Protein AF-A0AAP8N8M3-F1 (afdb_monomer)

Mean predicted aligned error: 3.4 Å

Secondary structure (DSSP, 8-state):
-----SEEEP-----SSEEEEEEE-SS-EEEEEEE-SSS-EEEEEES--S--TT--EEEE-TTS-EEEE--EEETTEEEEEE-TTEEEEE-

Foldseek 3Di:
DDDFADDWDDDDDPDDQKDWTWHDDPVDIKIKMWRQFQAKDKDKDAQADPPPPVKWKWKQAPVRDIDTFDWDQPPRMIIGIDHHGIIMMID

Solvent-accessible surface area (backbone atoms only — not comparable to full-atom values): 5285 Å² total; per-residue (Å²): 136,92,70,83,54,84,37,79,46,94,69,96,72,89,58,86,52,45,51,73,48,38,28,26,58,100,87,48,57,36,37,43,34,36,31,73,36,85,54,75,39,80,47,79,44,75,84,47,76,55,68,56,89,80,53,48,37,40,34,37,38,79,84,78,43,78,43,82,49,71,70,49,52,52,97,27,29,38,36,35,75,43,60,31,43,18,42,37,38,39,63

pLDDT: mean 93.09, std 7.26, range [51.09, 98.0]

Radius of gyration: 12.65 Å; Cα contacts (8 Å, |Δi|>4): 196; chains: 1; bounding box: 32×26×33 Å

Sequence (91 aa):
RQHWLKNVMRLDNDAFEVDVLAMATEHQRSLLGVNKGARLQRVDLAGATCPLTKGALVYFGADSRSREGKFNCQDGRVSFDLPGQTLFALS

Structure (mmCIF, N/CA/C/O backbone):
data_AF-A0AAP8N8M3-F1
#
_entry.id   AF-A0AAP8N8M3-F1
#
loop_
_atom_site.group_PDB
_atom_site.id
_atom_site.type_symbol
_atom_site.label_atom_id
_atom_site.label_alt_id
_atom_site.label_comp_id
_atom_site.label_asym_id
_atom_site.label_entity_id
_atom_site.label_seq_id
_atom_site.pdbx_PDB_ins_code
_atom_site.Cartn_x
_atom_site.Cartn_y
_atom_site.Cartn_z
_atom_site.occupancy
_atom_site.B_iso_or_equiv
_atom_site.auth_seq_id
_atom_site.auth_comp_id
_atom_site.auth_asym_id
_atom_site.auth_atom_id
_atom_site.pdbx_PDB_model_num
ATOM 1 N N . ARG A 1 1 ? 8.417 12.725 14.210 1.00 51.09 1 ARG A N 1
ATOM 2 C CA . ARG A 1 1 ? 9.141 11.432 14.245 1.00 51.09 1 ARG A CA 1
ATOM 3 C C . ARG A 1 1 ? 8.105 10.344 14.004 1.00 51.09 1 ARG A C 1
ATOM 5 O O . ARG A 1 1 ? 7.218 10.206 14.835 1.00 51.09 1 ARG A O 1
ATOM 12 N N . GLN A 1 2 ? 8.114 9.691 12.842 1.00 62.28 2 GLN A N 1
ATOM 13 C CA . GLN A 1 2 ? 7.209 8.568 12.584 1.00 62.28 2 GLN A CA 1
ATOM 14 C C . GLN A 1 2 ? 7.861 7.307 13.147 1.00 62.28 2 GLN A C 1
ATOM 16 O O . GLN A 1 2 ? 9.028 7.033 12.869 1.00 62.28 2 GLN A O 1
ATOM 21 N N . HIS A 1 3 ? 7.139 6.612 14.015 1.00 67.75 3 HIS A N 1
ATOM 22 C CA . HIS A 1 3 ? 7.572 5.357 14.608 1.00 67.75 3 HIS A CA 1
ATOM 23 C C . HIS A 1 3 ? 6.773 4.224 13.975 1.00 67.75 3 HIS A C 1
ATOM 25 O O . HIS A 1 3 ? 5.616 4.421 13.602 1.00 67.75 3 HIS A O 1
ATOM 31 N N . TRP A 1 4 ? 7.385 3.045 13.886 1.00 77.94 4 TRP A N 1
ATOM 32 C CA . TRP A 1 4 ? 6.650 1.815 13.612 1.00 77.94 4 TRP A CA 1
ATOM 33 C C . TRP A 1 4 ? 5.510 1.694 14.628 1.00 77.94 4 TRP A C 1
ATOM 35 O O . TRP A 1 4 ? 5.709 1.980 15.815 1.00 77.94 4 TRP A O 1
ATOM 45 N N . LEU A 1 5 ? 4.313 1.325 14.166 1.00 86.50 5 LEU A N 1
ATOM 46 C CA . LEU A 1 5 ? 3.200 1.109 15.086 1.00 86.50 5 LEU A CA 1
ATOM 47 C C . LEU A 1 5 ? 3.481 -0.148 15.921 1.00 86.50 5 LEU A C 1
ATOM 49 O O . LEU A 1 5 ? 4.152 -1.074 15.470 1.00 86.50 5 LEU A O 1
ATOM 53 N N . LYS A 1 6 ? 2.999 -0.155 17.167 1.00 88.38 6 LYS A N 1
ATOM 54 C CA . LYS A 1 6 ? 3.432 -1.120 18.189 1.00 88.38 6 LYS A CA 1
ATOM 55 C C . LYS A 1 6 ? 3.057 -2.569 17.863 1.00 88.38 6 LYS A C 1
ATOM 57 O O . LYS A 1 6 ? 3.794 -3.476 18.240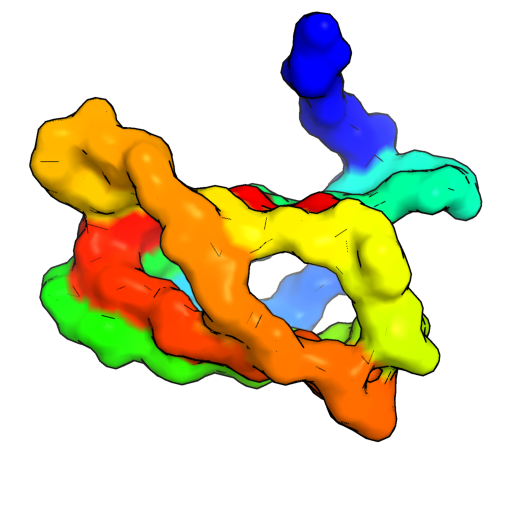 1.00 88.38 6 LYS A O 1
ATOM 62 N N . ASN A 1 7 ? 1.920 -2.788 17.208 1.00 92.69 7 ASN A N 1
ATOM 63 C CA . ASN A 1 7 ? 1.391 -4.127 16.975 1.00 92.69 7 ASN A CA 1
ATOM 64 C C . ASN A 1 7 ? 1.542 -4.500 15.504 1.00 92.69 7 ASN A C 1
ATOM 66 O O . ASN A 1 7 ? 0.982 -3.818 14.650 1.00 92.69 7 ASN A O 1
ATOM 70 N N . VAL A 1 8 ? 2.232 -5.602 15.216 1.00 93.38 8 VAL A N 1
ATOM 71 C CA . VAL A 1 8 ? 2.201 -6.232 13.891 1.00 93.38 8 VAL A CA 1
ATOM 72 C C . VAL A 1 8 ? 0.923 -7.055 13.781 1.00 93.38 8 VAL A C 1
ATOM 74 O O . VAL A 1 8 ? 0.625 -7.875 14.650 1.00 93.38 8 VAL A O 1
ATOM 77 N N . MET A 1 9 ? 0.152 -6.814 12.727 1.00 92.75 9 MET A N 1
ATOM 78 C CA . MET A 1 9 ? -1.097 -7.514 12.460 1.00 92.75 9 MET A CA 1
ATOM 79 C C . MET A 1 9 ? -0.868 -8.648 11.468 1.00 92.75 9 MET A C 1
ATOM 81 O O . MET A 1 9 ? -0.080 -8.519 10.531 1.00 92.75 9 MET A O 1
ATOM 85 N N . ARG A 1 10 ? -1.615 -9.742 11.634 1.00 93.00 10 ARG A N 1
ATOM 86 C CA . ARG A 1 10 ? -1.722 -10.750 10.583 1.00 93.00 10 ARG A CA 1
ATOM 87 C C . ARG A 1 10 ? -2.411 -10.126 9.370 1.00 93.00 10 ARG A C 1
ATOM 89 O O . ARG A 1 10 ? -3.490 -9.553 9.503 1.00 93.00 10 ARG A O 1
ATOM 96 N N . LEU A 1 11 ? -1.786 -10.281 8.211 1.00 93.62 11 LEU A N 1
ATOM 97 C CA . LEU A 1 11 ? -2.342 -9.962 6.908 1.00 93.62 11 LEU A CA 1
ATOM 98 C C . LEU A 1 11 ? -2.174 -11.207 6.043 1.00 93.62 11 LEU A C 1
ATOM 100 O O . LEU A 1 11 ? -1.047 -11.650 5.828 1.00 93.62 11 LEU A O 1
ATOM 104 N N . ASP A 1 12 ? -3.282 -11.786 5.594 1.00 93.69 12 ASP A N 1
ATOM 105 C CA . ASP A 1 12 ? -3.222 -12.880 4.632 1.00 93.69 12 ASP A CA 1
ATOM 106 C C . ASP A 1 12 ? -2.867 -12.270 3.267 1.00 93.69 12 ASP A C 1
ATOM 108 O O . ASP A 1 12 ? -3.646 -11.510 2.694 1.00 93.69 12 ASP A O 1
ATOM 112 N N . ASN A 1 13 ? -1.648 -12.542 2.803 1.00 92.56 13 ASN A N 1
ATOM 113 C CA . ASN A 1 13 ? -1.106 -12.053 1.541 1.00 92.56 13 ASN A CA 1
ATOM 114 C C . ASN A 1 13 ? -0.634 -13.253 0.718 1.00 92.56 13 ASN A C 1
ATOM 116 O O . ASN A 1 13 ? 0.311 -13.939 1.106 1.00 92.56 13 ASN A O 1
ATOM 120 N N . ASP A 1 14 ? -1.305 -13.509 -0.398 1.00 91.50 14 ASP A N 1
ATOM 121 C CA . ASP A 1 14 ? -0.980 -14.570 -1.349 1.00 91.50 14 ASP A CA 1
ATOM 122 C C . ASP A 1 14 ? -0.137 -14.066 -2.536 1.00 91.50 14 ASP A C 1
ATOM 124 O O . ASP A 1 14 ? 0.243 -14.850 -3.410 1.00 91.50 14 ASP A O 1
ATOM 128 N N . ALA A 1 15 ? 0.203 -12.772 -2.564 1.00 92.06 15 ALA A N 1
ATOM 129 C CA . ALA A 1 15 ? 1.007 -12.184 -3.622 1.00 92.06 15 ALA A CA 1
ATOM 130 C C . ALA A 1 15 ? 2.487 -12.579 -3.499 1.00 92.06 15 ALA A C 1
ATOM 132 O O . ALA A 1 15 ? 3.112 -12.455 -2.449 1.00 92.06 15 ALA A O 1
ATOM 133 N N . PHE A 1 16 ? 3.085 -12.986 -4.622 1.00 90.69 16 PHE A N 1
ATOM 134 C CA . PHE A 1 16 ? 4.517 -13.295 -4.685 1.00 90.69 16 PHE A CA 1
ATOM 135 C C . PHE A 1 16 ? 5.389 -12.039 -4.840 1.00 90.69 16 PHE A C 1
ATOM 137 O O . PHE A 1 16 ? 6.446 -11.913 -4.219 1.00 90.69 16 PHE A O 1
ATOM 144 N N . GLU A 1 17 ? 4.971 -11.102 -5.694 1.00 95.81 17 GLU A N 1
ATOM 145 C CA . GLU A 1 17 ? 5.779 -9.932 -6.071 1.00 95.81 17 GLU A CA 1
ATOM 146 C C . GLU A 1 17 ? 5.650 -8.765 -5.086 1.00 95.81 17 GLU A C 1
ATOM 148 O O . GLU A 1 17 ? 6.521 -7.894 -5.068 1.00 95.81 17 GLU A O 1
ATOM 153 N N . VAL A 1 18 ? 4.604 -8.757 -4.255 1.00 96.88 18 VAL A N 1
ATOM 154 C CA . VAL A 1 18 ? 4.324 -7.688 -3.294 1.00 96.88 18 VAL A CA 1
ATOM 155 C C . VAL A 1 18 ? 4.330 -8.258 -1.881 1.00 96.88 18 VAL A C 1
ATOM 157 O O . VAL A 1 18 ? 3.484 -9.080 -1.547 1.00 96.88 18 VAL A O 1
ATOM 160 N N . ASP A 1 19 ? 5.251 -7.782 -1.045 1.00 96.94 19 ASP A N 1
ATOM 161 C CA . ASP A 1 19 ? 5.259 -8.090 0.390 1.00 96.94 19 ASP A CA 1
ATOM 162 C C . ASP A 1 19 ? 4.748 -6.889 1.180 1.00 96.94 19 ASP A C 1
ATOM 164 O O . ASP A 1 19 ? 5.018 -5.739 0.823 1.00 96.94 19 ASP A O 1
ATOM 168 N N . VAL A 1 20 ? 4.027 -7.144 2.271 1.00 96.31 20 VAL A N 1
ATOM 169 C CA . VAL A 1 20 ? 3.399 -6.098 3.083 1.00 96.31 20 VAL A CA 1
ATOM 170 C C . VAL A 1 20 ? 3.470 -6.458 4.562 1.00 96.31 20 VAL A C 1
ATOM 172 O O . VAL A 1 20 ? 3.146 -7.573 4.962 1.00 96.31 20 VAL A O 1
ATOM 175 N N . LEU A 1 21 ? 3.837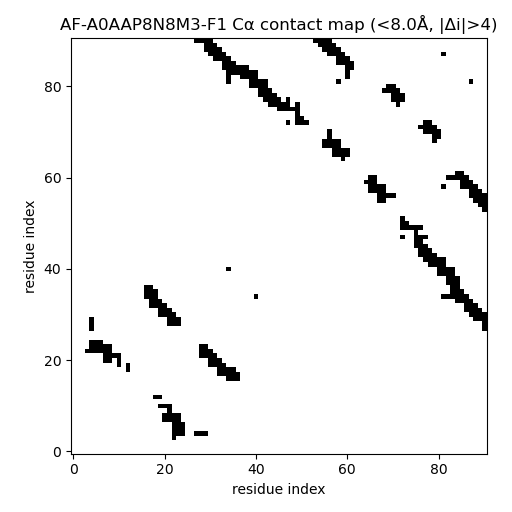 -5.478 5.382 1.00 95.50 21 LEU A N 1
ATOM 176 C CA . LEU A 1 21 ? 3.671 -5.493 6.824 1.00 95.50 21 LEU A CA 1
ATOM 177 C C . LEU A 1 21 ? 2.471 -4.625 7.207 1.00 95.50 21 LEU A C 1
ATOM 179 O O . LEU A 1 21 ? 2.471 -3.415 6.974 1.00 95.50 21 LEU A O 1
ATOM 183 N N . ALA A 1 22 ? 1.480 -5.238 7.848 1.00 95.50 22 ALA A N 1
ATOM 184 C CA . ALA A 1 22 ? 0.381 -4.523 8.479 1.00 95.50 22 ALA A CA 1
ATOM 185 C C . ALA A 1 22 ? 0.703 -4.235 9.945 1.00 95.50 22 ALA A C 1
ATOM 187 O O . ALA A 1 22 ? 1.166 -5.109 10.680 1.00 95.50 22 ALA A O 1
ATOM 188 N N . MET A 1 23 ? 0.437 -3.011 10.387 1.00 94.56 23 MET A N 1
ATOM 189 C CA . MET A 1 23 ? 0.689 -2.584 11.755 1.00 94.56 23 MET A CA 1
ATOM 190 C C . MET A 1 23 ? -0.460 -1.744 12.305 1.00 94.56 23 MET A C 1
ATOM 192 O O . MET A 1 23 ? -1.201 -1.110 11.554 1.00 94.56 23 MET A O 1
ATOM 196 N N . ALA A 1 24 ? -0.597 -1.707 13.628 1.00 92.62 24 ALA A N 1
ATOM 197 C CA . ALA A 1 24 ? -1.619 -0.914 14.294 1.00 92.62 24 ALA A CA 1
ATOM 198 C C . ALA A 1 24 ? -1.230 -0.440 15.701 1.00 92.62 24 ALA A C 1
ATOM 200 O O . ALA A 1 24 ? -0.351 -0.984 16.375 1.00 92.62 24 ALA A O 1
ATOM 201 N N . THR A 1 25 ? -1.954 0.578 16.152 1.00 90.69 25 THR A N 1
ATOM 202 C CA . THR A 1 25 ? -2.188 0.927 17.558 1.00 90.69 25 THR A CA 1
ATOM 203 C C . THR A 1 25 ? -3.694 0.839 17.829 1.00 90.69 25 THR A C 1
ATOM 205 O O . THR A 1 25 ? -4.458 0.388 16.977 1.00 90.69 25 THR A O 1
ATOM 208 N N . GLU A 1 26 ? -4.151 1.287 18.997 1.00 87.38 26 GLU A N 1
ATOM 209 C CA . GLU A 1 26 ? -5.587 1.398 19.293 1.00 87.38 26 GLU A CA 1
ATOM 210 C C . GLU A 1 26 ? -6.318 2.382 18.364 1.00 87.38 26 GLU A C 1
ATOM 212 O O . GLU A 1 26 ? -7.520 2.252 18.144 1.00 87.38 26 GLU A O 1
ATOM 217 N N . HIS A 1 27 ? -5.603 3.362 17.801 1.00 86.69 27 HIS A N 1
ATOM 218 C CA . HIS A 1 27 ? -6.204 4.473 17.053 1.00 86.69 27 HIS A CA 1
ATOM 219 C C . HIS A 1 27 ? -5.713 4.594 15.611 1.00 86.69 27 HIS A C 1
ATOM 221 O O . HIS A 1 27 ? -6.246 5.398 14.851 1.00 86.69 27 HIS A O 1
ATOM 227 N N . GLN A 1 28 ? -4.676 3.848 15.233 1.00 88.62 28 GLN A N 1
ATOM 228 C CA . GLN A 1 28 ? -4.038 3.961 13.924 1.00 88.62 28 GLN A CA 1
ATOM 229 C C . GLN A 1 28 ? -3.779 2.589 13.331 1.00 88.62 28 GLN A C 1
ATOM 231 O O . GLN A 1 28 ? -3.511 1.627 14.048 1.00 88.62 28 GLN A O 1
ATOM 236 N N . ARG A 1 29 ? -3.829 2.522 12.007 1.00 90.31 29 ARG A N 1
ATOM 237 C CA . ARG A 1 29 ? -3.466 1.352 11.214 1.00 90.31 29 ARG A CA 1
ATOM 238 C C . ARG A 1 29 ? -2.560 1.842 10.099 1.00 90.31 29 ARG A C 1
ATOM 240 O O . ARG A 1 29 ? -2.775 2.935 9.591 1.00 90.31 29 ARG A O 1
ATOM 247 N N .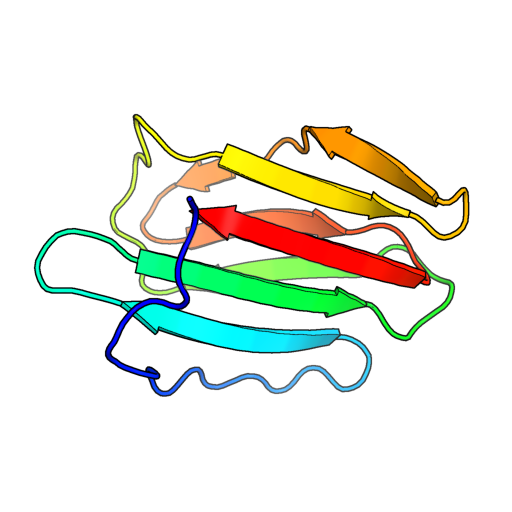 SER A 1 30 ? -1.556 1.063 9.739 1.00 93.19 30 SER A N 1
ATOM 248 C CA . SER A 1 30 ? -0.735 1.361 8.576 1.00 93.19 30 SER A CA 1
ATOM 249 C C . SER A 1 30 ? -0.245 0.092 7.905 1.00 93.19 30 SER A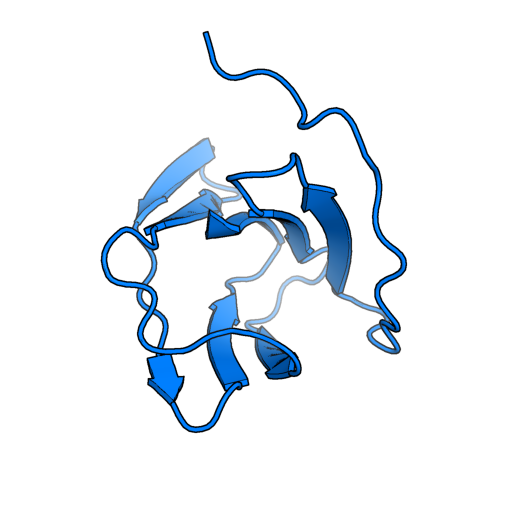 C 1
ATOM 251 O O . SER A 1 30 ? -0.062 -0.947 8.540 1.00 93.19 30 SER A O 1
ATOM 253 N N . LEU A 1 31 ? -0.035 0.190 6.601 1.00 95.00 31 LEU A N 1
ATOM 254 C CA . LEU A 1 31 ? 0.677 -0.786 5.803 1.00 95.00 31 LEU A CA 1
ATOM 255 C C . LEU A 1 31 ? 2.009 -0.186 5.381 1.00 95.00 31 LEU A C 1
ATOM 257 O O . LEU A 1 31 ? 2.061 0.973 4.976 1.00 95.00 31 LEU A O 1
ATOM 261 N N . LEU A 1 32 ? 3.059 -0.993 5.430 1.00 96.19 32 LEU A N 1
ATOM 262 C CA . LEU A 1 32 ? 4.320 -0.735 4.752 1.00 96.19 32 LEU A CA 1
ATOM 263 C C . LEU A 1 32 ? 4.600 -1.934 3.859 1.00 96.19 32 LEU A C 1
ATOM 265 O O . LEU A 1 32 ? 4.639 -3.057 4.350 1.00 96.19 32 LEU A O 1
ATOM 269 N N . GLY A 1 33 ? 4.812 -1.719 2.571 1.00 96.56 33 GLY A N 1
ATOM 270 C CA . GLY A 1 33 ? 5.081 -2.817 1.659 1.00 96.56 33 GLY A CA 1
ATOM 271 C C . GLY A 1 33 ? 6.063 -2.467 0.564 1.00 96.56 33 GLY A C 1
ATOM 272 O O . GLY A 1 33 ? 6.541 -1.338 0.450 1.00 96.56 33 GLY A O 1
ATOM 273 N N . VAL A 1 34 ? 6.379 -3.473 -0.238 1.00 97.88 34 VAL A N 1
ATOM 274 C CA . VAL A 1 34 ? 7.326 -3.382 -1.341 1.00 97.88 34 VAL A CA 1
ATOM 275 C C . VAL A 1 34 ? 6.778 -4.135 -2.541 1.00 97.88 34 VAL A C 1
ATOM 277 O O . VAL A 1 34 ? 6.404 -5.298 -2.427 1.00 97.88 34 VAL A O 1
ATOM 280 N N . ASN A 1 35 ? 6.760 -3.483 -3.701 1.00 98.00 35 ASN A N 1
ATOM 281 C CA . ASN A 1 35 ? 6.653 -4.173 -4.979 1.00 98.00 35 ASN A CA 1
ATOM 282 C C . ASN A 1 35 ? 8.065 -4.513 -5.453 1.00 98.00 35 ASN A C 1
ATOM 284 O O . ASN A 1 35 ? 8.824 -3.633 -5.859 1.00 98.00 35 ASN A O 1
ATOM 288 N N . LYS A 1 36 ? 8.416 -5.796 -5.370 1.00 96.94 36 LYS A N 1
ATOM 289 C CA . LYS A 1 36 ? 9.731 -6.328 -5.747 1.00 96.94 36 LYS A CA 1
ATOM 290 C C . LYS A 1 36 ? 9.873 -6.474 -7.266 1.00 96.94 36 LYS A C 1
ATOM 292 O O . LYS A 1 36 ? 10.990 -6.556 -7.770 1.00 96.94 36 LYS A O 1
ATOM 297 N N . GLY A 1 37 ? 8.753 -6.535 -7.990 1.00 96.06 37 GLY A N 1
ATOM 298 C CA . GLY A 1 37 ? 8.717 -6.712 -9.439 1.00 96.06 37 GLY A CA 1
ATOM 299 C C . GLY A 1 37 ? 8.957 -5.413 -10.208 1.00 96.06 37 GLY A C 1
ATOM 300 O O . GLY A 1 37 ? 8.808 -4.316 -9.678 1.00 96.06 37 GLY A O 1
ATOM 301 N N . ALA A 1 38 ? 9.292 -5.532 -11.494 1.00 96.06 38 ALA A N 1
ATOM 302 C CA . ALA A 1 38 ? 9.467 -4.385 -12.394 1.00 96.06 38 ALA A CA 1
ATOM 303 C C . ALA A 1 38 ? 8.140 -3.838 -12.956 1.00 96.06 38 ALA A C 1
ATOM 305 O O . ALA A 1 38 ? 8.104 -2.751 -13.530 1.00 96.06 38 ALA A O 1
ATOM 306 N N . ARG A 1 39 ? 7.045 -4.594 -12.813 1.00 96.38 39 ARG A N 1
ATOM 307 C CA . ARG A 1 39 ? 5.735 -4.268 -13.385 1.00 96.38 39 ARG A CA 1
ATOM 308 C C . ARG A 1 39 ? 4.825 -3.544 -12.395 1.00 96.38 39 ARG A C 1
ATOM 310 O O . ARG A 1 39 ? 4.960 -3.695 -11.181 1.00 96.38 39 ARG A O 1
ATOM 317 N N . LEU A 1 40 ? 3.875 -2.790 -12.947 1.00 97.19 40 LEU A N 1
ATOM 318 C CA . LEU A 1 40 ? 2.744 -2.236 -12.206 1.00 97.19 40 LEU A CA 1
ATOM 319 C C . LEU A 1 40 ? 1.920 -3.379 -11.596 1.00 97.19 40 LEU A C 1
ATOM 321 O O . LEU A 1 40 ? 1.614 -4.346 -12.293 1.00 97.19 40 LEU A O 1
ATOM 325 N N . GLN A 1 41 ? 1.550 -3.244 -10.326 1.00 97.44 41 GLN A N 1
ATOM 326 C CA . GLN A 1 41 ? 0.676 -4.178 -9.620 1.00 97.44 41 GLN A CA 1
ATOM 327 C C . GLN A 1 41 ? -0.589 -3.461 -9.177 1.00 97.44 41 GLN A C 1
ATOM 329 O O . GLN A 1 41 ? -0.512 -2.351 -8.653 1.00 97.44 41 GLN A O 1
ATOM 334 N N . ARG A 1 42 ? -1.743 -4.105 -9.333 1.00 96.94 42 ARG A N 1
ATOM 335 C CA . ARG A 1 42 ? -2.973 -3.661 -8.680 1.00 96.94 42 ARG A CA 1
ATOM 336 C C . ARG A 1 42 ? -3.066 -4.348 -7.323 1.00 96.94 42 ARG A C 1
ATOM 338 O O . ARG A 1 42 ? -3.013 -5.571 -7.249 1.00 96.94 42 ARG A O 1
ATOM 345 N N . VAL A 1 43 ? -3.164 -3.546 -6.270 1.00 95.94 43 VAL A N 1
ATOM 346 C CA . VAL A 1 43 ? -3.362 -4.014 -4.899 1.00 95.94 43 VAL A CA 1
ATOM 347 C C . VAL A 1 43 ? -4.834 -3.869 -4.554 1.00 95.94 43 VAL A C 1
ATOM 349 O O . VAL A 1 43 ? -5.393 -2.783 -4.708 1.00 95.94 43 VAL A O 1
ATOM 352 N N . ASP A 1 44 ? -5.418 -4.946 -4.039 1.00 95.94 44 ASP A N 1
ATOM 353 C CA . ASP A 1 44 ? -6.768 -4.989 -3.491 1.00 95.94 44 ASP A CA 1
ATOM 354 C C . ASP A 1 44 ? -6.703 -5.540 -2.063 1.00 95.94 44 ASP A C 1
ATOM 356 O O . ASP A 1 44 ? -6.320 -6.683 -1.826 1.00 95.94 44 ASP A O 1
ATOM 360 N N . LEU A 1 45 ? -7.062 -4.705 -1.093 1.00 94.25 45 LEU A N 1
ATOM 361 C CA . LEU A 1 45 ? -7.018 -5.010 0.333 1.00 94.25 45 LEU A CA 1
ATOM 362 C C . LEU A 1 45 ? -8.434 -5.022 0.900 1.00 94.25 45 LEU A C 1
ATOM 364 O O . LEU A 1 45 ? -9.148 -4.028 0.792 1.00 94.25 45 LEU A O 1
ATOM 368 N N . ALA A 1 46 ? -8.818 -6.101 1.575 1.00 93.75 46 ALA A N 1
ATOM 369 C CA . ALA A 1 46 ? -10.082 -6.191 2.302 1.00 93.75 46 ALA A CA 1
ATOM 370 C C . ALA A 1 46 ? -9.906 -5.950 3.813 1.00 93.75 46 ALA A C 1
ATOM 372 O O . ALA A 1 46 ? -8.806 -6.044 4.354 1.00 93.75 46 ALA A O 1
ATOM 373 N N . GLY A 1 47 ? -11.015 -5.667 4.505 1.00 90.06 47 GLY A N 1
ATOM 374 C CA . GLY A 1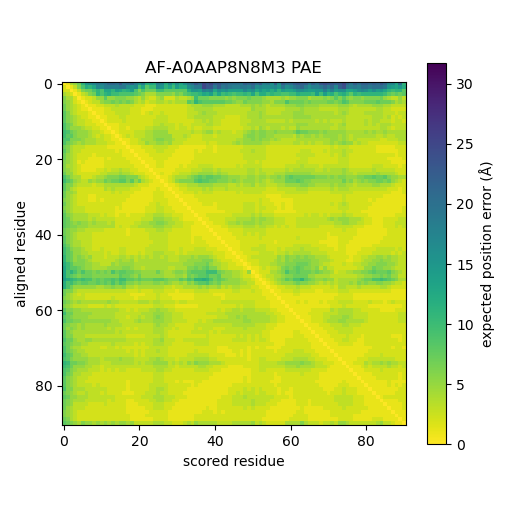 47 ? -11.047 -5.513 5.966 1.00 90.06 47 GLY A CA 1
ATOM 375 C C . GLY A 1 47 ? -10.765 -4.091 6.461 1.00 90.06 47 GLY A C 1
ATOM 376 O O . GLY A 1 47 ? -10.522 -3.890 7.651 1.00 90.06 47 GLY A O 1
ATOM 377 N N . ALA A 1 48 ? -10.802 -3.101 5.568 1.00 89.81 48 ALA A N 1
ATOM 378 C CA . ALA A 1 48 ? -10.674 -1.696 5.927 1.00 89.81 48 ALA A CA 1
ATOM 379 C C . ALA A 1 48 ? -12.008 -1.118 6.430 1.00 89.81 48 ALA A C 1
ATOM 381 O O . ALA A 1 48 ? -13.088 -1.559 6.040 1.00 89.81 48 ALA A O 1
ATOM 382 N N . THR A 1 49 ? -11.947 -0.073 7.256 1.00 89.06 49 THR A N 1
ATOM 383 C CA . THR A 1 49 ? -13.120 0.748 7.590 1.00 89.06 49 THR A CA 1
ATOM 384 C C . THR A 1 49 ? -13.149 1.956 6.657 1.00 89.06 49 THR A C 1
ATOM 386 O O . THR A 1 49 ? -12.416 2.920 6.867 1.00 89.06 49 THR A O 1
ATOM 389 N N . CYS A 1 50 ? -13.964 1.892 5.603 1.00 90.38 50 CYS A N 1
ATOM 390 C CA . CYS A 1 50 ? -14.124 2.997 4.655 1.00 90.38 50 CYS A CA 1
ATOM 391 C C . CYS A 1 50 ? -15.233 3.976 5.099 1.00 90.38 50 CYS A C 1
ATOM 393 O O . CYS A 1 50 ? -16.209 3.538 5.710 1.00 90.38 50 CYS A O 1
ATOM 395 N N . PRO A 1 51 ? -15.133 5.275 4.753 1.00 87.12 51 PRO A N 1
ATOM 396 C CA . PRO A 1 51 ? -14.018 5.912 4.048 1.00 87.12 51 PRO A CA 1
ATOM 397 C C . PRO A 1 51 ? -12.820 6.199 4.969 1.00 87.12 51 PRO A C 1
ATOM 399 O O . PRO A 1 51 ? -12.982 6.590 6.125 1.00 87.12 51 PRO A O 1
ATOM 402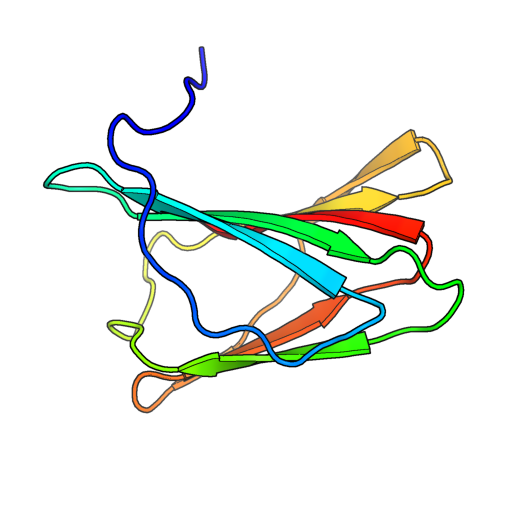 N N . LEU A 1 52 ? -11.601 6.088 4.430 1.00 87.19 52 LEU A N 1
ATOM 403 C CA . LEU A 1 52 ? -10.374 6.508 5.117 1.00 87.19 52 LEU A CA 1
ATOM 404 C C . LEU A 1 52 ? -10.197 8.029 4.994 1.00 87.19 52 LEU A C 1
ATOM 406 O O . LEU A 1 52 ? -9.429 8.516 4.171 1.00 87.19 52 LEU A O 1
ATOM 410 N N . THR A 1 53 ? -10.926 8.794 5.808 1.00 82.44 53 THR A N 1
ATOM 411 C CA . THR A 1 53 ? -10.984 10.271 5.726 1.00 82.44 53 THR A CA 1
ATOM 412 C C . THR A 1 53 ? -9.648 10.982 5.949 1.00 82.44 53 THR A C 1
ATOM 414 O O . THR A 1 53 ? -9.478 12.111 5.498 1.00 82.44 53 THR A O 1
ATOM 417 N N . LYS A 1 54 ? -8.696 10.336 6.629 1.00 86.12 54 LYS A N 1
ATOM 418 C CA . LYS A 1 54 ? -7.320 10.825 6.828 1.00 86.12 54 LYS A CA 1
ATOM 419 C C . LYS A 1 54 ? -6.276 9.918 6.171 1.00 86.12 54 LYS A C 1
ATOM 421 O O . LYS A 1 54 ? -5.109 9.979 6.541 1.00 86.12 54 LYS A O 1
ATOM 426 N N . GLY A 1 55 ? -6.720 9.068 5.245 1.00 90.88 55 GLY A N 1
ATOM 427 C CA . GLY A 1 55 ? -5.873 8.088 4.592 1.00 90.88 55 GLY A CA 1
ATOM 428 C C . GLY A 1 55 ? -4.886 8.737 3.624 1.00 90.88 55 GLY A C 1
ATOM 429 O O . GLY A 1 55 ? -5.276 9.601 2.838 1.00 90.88 55 GLY A O 1
ATOM 430 N N . ALA A 1 56 ? -3.633 8.299 3.641 1.00 95.25 56 ALA A N 1
ATOM 431 C CA . ALA A 1 56 ? -2.606 8.732 2.701 1.00 95.25 56 ALA A CA 1
ATOM 432 C C . ALA A 1 56 ? -1.839 7.529 2.151 1.00 95.25 56 ALA A C 1
ATOM 434 O O . ALA A 1 56 ? -1.371 6.684 2.912 1.00 95.25 56 ALA A O 1
ATOM 435 N N . LEU A 1 57 ? -1.686 7.480 0.826 1.00 97.56 57 LEU A N 1
ATOM 436 C CA . LEU A 1 57 ? -0.809 6.539 0.138 1.00 97.56 57 LEU A CA 1
ATOM 437 C C . LEU A 1 57 ? 0.423 7.297 -0.352 1.00 97.56 57 LEU A C 1
ATOM 439 O O . LEU A 1 57 ? 0.299 8.292 -1.064 1.00 97.56 57 LEU A O 1
ATOM 443 N N . VAL A 1 58 ? 1.609 6.811 -0.007 1.00 97.62 58 VAL A N 1
ATOM 444 C CA . VAL A 1 58 ? 2.885 7.350 -0.487 1.00 97.62 58 VAL A CA 1
ATOM 445 C C . VAL A 1 58 ? 3.738 6.197 -0.985 1.00 97.62 58 VAL A C 1
ATOM 447 O O . VAL A 1 58 ? 3.832 5.170 -0.317 1.00 97.62 58 VAL A O 1
ATOM 450 N N . TYR A 1 59 ? 4.387 6.363 -2.133 1.00 97.06 59 TYR A N 1
ATOM 451 C CA . TYR A 1 59 ? 5.365 5.409 -2.650 1.00 97.06 59 TYR A CA 1
ATOM 452 C C . TYR A 1 59 ? 6.707 6.086 -2.913 1.00 97.06 59 TYR A C 1
ATOM 454 O O . TYR A 1 59 ? 6.770 7.247 -3.314 1.00 97.06 59 TYR A O 1
ATOM 462 N N . PHE A 1 60 ? 7.783 5.346 -2.671 1.00 98.00 60 PHE A N 1
ATOM 463 C CA . PHE A 1 60 ? 9.161 5.724 -2.942 1.00 98.00 60 PHE A CA 1
ATOM 464 C C . PHE A 1 60 ? 9.683 4.864 -4.091 1.00 98.00 60 PHE A C 1
ATOM 466 O O . PHE A 1 60 ? 9.767 3.639 -3.963 1.00 98.00 60 PHE A O 1
ATOM 473 N N . GLY A 1 61 ? 9.959 5.507 -5.224 1.00 96.50 61 GLY A N 1
ATOM 474 C CA . GLY A 1 61 ? 10.324 4.836 -6.467 1.00 96.50 61 GLY A CA 1
ATOM 475 C C . GLY A 1 61 ? 11.810 4.527 -6.608 1.00 96.50 61 GLY A C 1
ATOM 476 O O . GLY A 1 61 ? 12.650 5.061 -5.884 1.00 96.50 61 GLY A O 1
ATOM 477 N N . ALA A 1 62 ? 12.146 3.717 -7.616 1.00 94.81 62 ALA A N 1
ATOM 478 C CA . ALA A 1 62 ? 13.529 3.447 -8.020 1.00 94.81 62 ALA A CA 1
ATOM 479 C C . ALA A 1 62 ? 14.304 4.719 -8.429 1.00 94.81 62 ALA A C 1
ATOM 481 O O . ALA A 1 62 ? 15.532 4.739 -8.400 1.00 94.81 62 ALA A O 1
ATOM 482 N N . ASP A 1 63 ? 13.593 5.805 -8.752 1.00 95.25 63 ASP A N 1
ATOM 483 C CA . ASP A 1 63 ? 14.147 7.144 -8.987 1.00 95.25 63 ASP A CA 1
ATOM 484 C C . ASP A 1 63 ? 14.550 7.876 -7.692 1.00 95.25 63 ASP A C 1
ATOM 486 O O . ASP A 1 63 ? 14.967 9.034 -7.739 1.00 95.25 63 ASP A O 1
ATOM 490 N N . SER A 1 64 ? 14.437 7.212 -6.537 1.00 95.50 64 SER A N 1
ATOM 491 C CA . SER A 1 64 ? 14.682 7.761 -5.204 1.00 95.50 64 SER A CA 1
ATOM 492 C C . SER A 1 64 ? 13.796 8.961 -4.859 1.00 95.50 64 SER A C 1
ATOM 494 O O . SER A 1 64 ? 14.207 9.861 -4.121 1.00 95.50 64 SER A O 1
ATOM 496 N N . ARG A 1 65 ? 12.571 9.001 -5.396 1.00 96.62 65 ARG A N 1
ATOM 497 C CA . ARG A 1 65 ? 11.599 10.063 -5.114 1.00 96.62 65 ARG A CA 1
ATOM 498 C C . ARG A 1 65 ? 10.349 9.504 -4.456 1.00 96.62 65 ARG A C 1
ATOM 500 O O . ARG A 1 65 ? 9.789 8.504 -4.901 1.00 96.62 65 ARG A O 1
ATOM 507 N N . SER A 1 66 ? 9.884 10.211 -3.430 1.00 97.06 66 SER A N 1
ATOM 508 C CA . SER A 1 66 ? 8.573 9.977 -2.826 1.00 97.06 66 SER A CA 1
ATOM 509 C C . SER A 1 66 ? 7.485 10.679 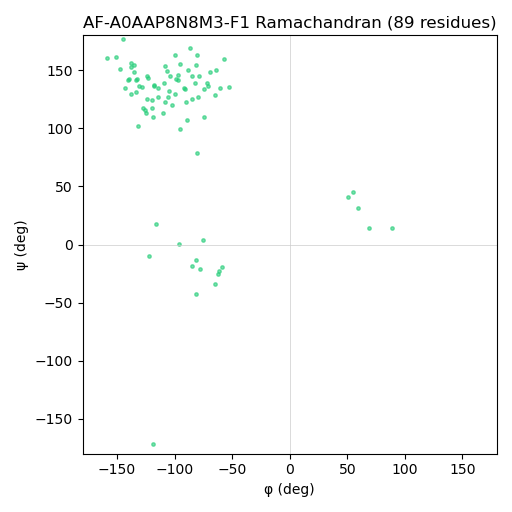-3.627 1.00 97.06 66 SER A C 1
ATOM 511 O O . SER A 1 66 ? 7.656 11.822 -4.056 1.00 97.06 66 SER A O 1
ATOM 513 N N . ARG A 1 67 ? 6.356 10.004 -3.813 1.00 96.94 67 ARG A N 1
ATOM 514 C CA . ARG A 1 67 ? 5.190 10.515 -4.532 1.00 96.94 67 ARG A CA 1
ATOM 515 C C . ARG A 1 67 ? 3.925 10.102 -3.798 1.00 96.94 67 ARG A C 1
ATOM 517 O O . ARG A 1 67 ? 3.838 8.992 -3.276 1.00 96.94 67 ARG A O 1
ATOM 524 N N . GLU A 1 68 ? 2.945 10.993 -3.783 1.00 97.69 68 GLU A N 1
ATOM 525 C CA . GLU A 1 68 ? 1.606 10.653 -3.316 1.00 97.69 68 GLU A CA 1
ATOM 526 C C . GLU A 1 68 ? 0.914 9.741 -4.334 1.00 97.69 68 GLU A C 1
ATOM 528 O O . GLU A 1 68 ? 1.021 9.916 -5.553 1.00 97.69 68 GLU A O 1
ATOM 533 N N . GLY A 1 69 ? 0.215 8.741 -3.814 1.00 96.25 69 GLY A N 1
ATOM 534 C CA . GLY A 1 69 ? -0.617 7.821 -4.566 1.00 96.25 69 GLY A CA 1
ATOM 535 C C . GLY A 1 69 ? -2.089 8.081 -4.315 1.00 96.25 69 GLY A C 1
ATOM 536 O O . GLY A 1 69 ? -2.497 8.570 -3.263 1.00 96.25 69 GLY A O 1
ATOM 537 N N . LYS A 1 70 ? -2.901 7.719 -5.303 1.00 96.56 70 LYS A N 1
ATOM 538 C CA . LYS A 1 70 ? -4.353 7.686 -5.156 1.00 96.56 70 LYS A CA 1
ATOM 539 C C . LYS A 1 70 ? -4.777 6.265 -4.832 1.00 96.56 70 LYS A C 1
ATOM 541 O O . LYS A 1 70 ? -4.246 5.315 -5.401 1.00 96.56 70 LYS A O 1
ATOM 546 N N . PHE A 1 71 ? -5.764 6.144 -3.962 1.00 97.19 71 PHE A N 1
ATOM 547 C CA . PHE A 1 71 ? -6.425 4.886 -3.664 1.00 97.19 71 PHE A CA 1
ATOM 548 C C . PHE A 1 71 ? -7.934 5.112 -3.620 1.00 97.19 71 PHE A C 1
ATOM 550 O O . PHE A 1 71 ? -8.403 6.221 -3.358 1.00 97.19 71 PHE A O 1
ATOM 557 N N . ASN A 1 72 ? -8.692 4.057 -3.886 1.00 97.06 72 ASN A N 1
ATOM 558 C CA . ASN A 1 72 ? -10.122 4.014 -3.624 1.00 97.06 72 ASN A CA 1
ATOM 559 C C . ASN A 1 72 ? -10.359 3.271 -2.305 1.00 97.06 72 ASN A C 1
ATOM 561 O O . ASN A 1 72 ? -9.668 2.293 -2.043 1.00 97.06 72 ASN A O 1
ATOM 565 N N . CYS A 1 73 ? -11.324 3.706 -1.493 1.00 96.06 73 CYS A N 1
ATOM 566 C CA . CYS A 1 73 ? -11.783 2.969 -0.311 1.00 96.06 73 CYS A CA 1
ATOM 567 C C . CYS A 1 73 ? -13.306 2.903 -0.332 1.00 96.06 73 CYS A C 1
ATOM 569 O O . CYS A 1 73 ? -13.973 3.887 -0.003 1.00 96.06 73 CYS A O 1
ATOM 571 N N . GLN A 1 74 ? -13.850 1.756 -0.720 1.00 95.62 74 GLN A N 1
ATOM 572 C CA . GLN A 1 74 ? -15.288 1.525 -0.844 1.00 95.62 74 GLN A CA 1
ATOM 573 C C . GLN A 1 74 ? -15.621 0.119 -0.348 1.00 95.62 74 GLN A C 1
ATOM 575 O O . GLN A 1 74 ? -14.845 -0.810 -0.551 1.00 95.62 74 GLN A O 1
ATOM 580 N N . ASP A 1 75 ? -16.755 -0.028 0.339 1.00 94.38 75 ASP A N 1
ATOM 581 C CA . ASP A 1 75 ? -17.280 -1.321 0.809 1.00 94.38 75 ASP A CA 1
ATOM 582 C C . ASP A 1 75 ? -16.260 -2.174 1.584 1.00 94.38 75 ASP A C 1
ATOM 584 O O . ASP A 1 75 ? -16.135 -3.385 1.401 1.00 94.38 75 ASP A O 1
ATOM 588 N N . GLY A 1 76 ? -15.477 -1.507 2.437 1.00 94.62 76 GLY A N 1
ATOM 589 C CA . GLY A 1 76 ? -14.434 -2.128 3.254 1.00 94.62 76 GLY A CA 1
ATOM 590 C C . GLY A 1 76 ? -13.223 -2.646 2.474 1.00 94.62 76 GLY A C 1
ATOM 591 O O . GLY A 1 76 ? -12.409 -3.396 3.023 1.00 94.62 76 GLY A O 1
ATOM 592 N N . ARG A 1 77 ? -13.089 -2.244 1.205 1.00 95.69 77 ARG A N 1
ATOM 593 C CA . ARG A 1 77 ? -11.955 -2.551 0.339 1.00 95.69 77 ARG A CA 1
ATOM 594 C C . ARG A 1 77 ? -11.180 -1.301 -0.035 1.00 95.69 77 ARG A C 1
ATOM 596 O O . ARG A 1 77 ? -11.766 -0.300 -0.439 1.00 95.69 77 ARG A O 1
ATOM 603 N N . VAL A 1 78 ? -9.859 -1.394 0.056 1.00 96.75 78 VAL A N 1
ATOM 604 C CA . VAL A 1 78 ? -8.924 -0.396 -0.462 1.00 96.75 78 VAL A CA 1
ATOM 605 C C . VAL A 1 78 ? -8.281 -0.933 -1.731 1.00 96.75 78 VAL A C 1
ATOM 607 O O . VAL A 1 78 ? -7.797 -2.059 -1.727 1.00 96.75 78 VAL A O 1
ATOM 610 N N . SER A 1 79 ? -8.240 -0.132 -2.795 1.00 97.38 79 SER A N 1
ATOM 611 C CA . SER A 1 79 ? -7.563 -0.504 -4.041 1.00 97.38 79 SER A CA 1
ATOM 612 C C . SER A 1 79 ? -6.687 0.616 -4.586 1.00 97.38 79 SER A C 1
ATOM 614 O O . SER A 1 79 ? -7.041 1.796 -4.506 1.00 97.38 79 SER A O 1
ATOM 616 N N . PHE A 1 80 ? -5.527 0.256 -5.134 1.00 97.75 80 PHE A N 1
ATOM 617 C CA . PHE A 1 80 ? -4.597 1.197 -5.764 1.00 97.75 80 PHE A CA 1
ATOM 618 C C . PHE A 1 80 ? -3.642 0.501 -6.735 1.00 97.75 80 PHE A C 1
ATOM 620 O O . PHE A 1 80 ? -3.441 -0.710 -6.679 1.00 97.75 80 PHE A O 1
ATOM 627 N N . ASP A 1 81 ? -3.051 1.292 -7.631 1.00 97.81 81 ASP A N 1
ATOM 628 C CA . ASP A 1 81 ? -1.943 0.858 -8.479 1.00 97.81 81 ASP A CA 1
ATOM 629 C C . ASP A 1 81 ? -0.608 1.157 -7.798 1.00 97.81 81 ASP A C 1
ATOM 631 O O . ASP A 1 81 ? -0.377 2.265 -7.309 1.00 97.81 81 ASP A O 1
ATOM 635 N N . LEU A 1 82 ? 0.282 0.171 -7.809 1.00 97.19 82 LEU A N 1
ATOM 636 C CA . LEU A 1 82 ? 1.606 0.227 -7.215 1.00 97.19 82 LEU A CA 1
ATOM 637 C C . LEU A 1 82 ? 2.666 0.035 -8.308 1.00 97.19 82 LEU A C 1
ATOM 639 O O . LEU A 1 82 ? 2.775 -1.066 -8.861 1.00 97.19 82 LEU A O 1
ATOM 643 N N . PRO A 1 83 ? 3.438 1.080 -8.663 1.00 97.50 83 PRO A N 1
ATOM 644 C CA . PRO A 1 83 ? 4.502 0.958 -9.655 1.00 97.50 83 PRO A CA 1
ATOM 645 C C . PRO A 1 83 ? 5.532 -0.117 -9.284 1.00 97.50 83 PRO A C 1
ATOM 647 O O . PRO A 1 83 ? 5.639 -0.538 -8.132 1.00 97.50 83 PRO A O 1
ATOM 650 N N . GLY A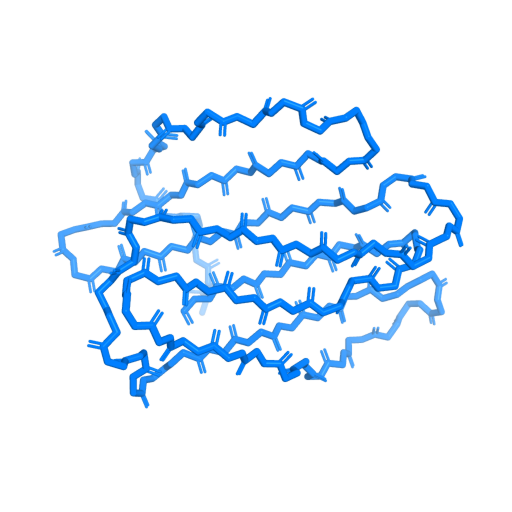 1 84 ? 6.280 -0.587 -10.281 1.00 97.44 84 GLY A N 1
ATOM 651 C CA . GLY A 1 84 ? 7.366 -1.542 -10.070 1.00 97.44 84 GLY A CA 1
ATOM 652 C C . GLY A 1 84 ? 8.490 -0.958 -9.217 1.00 97.44 84 GLY A C 1
ATOM 653 O O . GLY A 1 84 ? 8.759 0.241 -9.282 1.00 97.44 84 GLY A O 1
ATOM 654 N N . GLN A 1 85 ? 9.177 -1.816 -8.463 1.00 97.75 85 GLN A N 1
ATOM 655 C CA . GLN A 1 85 ? 10.386 -1.472 -7.706 1.00 97.75 85 GLN A CA 1
ATOM 656 C C . GLN A 1 85 ? 10.173 -0.291 -6.749 1.00 97.75 85 GLN A C 1
ATOM 658 O O . GLN A 1 85 ? 10.987 0.633 -6.680 1.00 97.75 85 GLN A O 1
ATOM 663 N N . THR A 1 86 ? 9.059 -0.312 -6.018 1.00 97.94 86 THR A N 1
ATOM 664 C CA . THR A 1 86 ? 8.706 0.746 -5.068 1.00 97.94 86 THR A CA 1
ATOM 665 C C . THR A 1 86 ? 8.498 0.206 -3.668 1.00 97.94 86 THR A C 1
ATOM 667 O O . THR A 1 86 ? 7.868 -0.838 -3.493 1.00 97.94 86 THR A O 1
ATOM 670 N N . LEU A 1 87 ? 8.918 0.978 -2.672 1.00 97.81 87 LEU A N 1
ATOM 671 C CA . LEU A 1 87 ? 8.383 0.879 -1.314 1.00 97.81 87 LEU A CA 1
ATOM 672 C C . LEU A 1 87 ? 7.110 1.725 -1.231 1.00 97.81 87 LEU A C 1
ATOM 674 O O . LEU A 1 87 ? 7.057 2.789 -1.842 1.00 97.81 87 LEU A O 1
ATOM 678 N N . PHE A 1 88 ? 6.108 1.305 -0.466 1.00 97.38 88 PHE A N 1
ATOM 679 C CA . PHE A 1 88 ? 4.909 2.110 -0.230 1.00 97.38 88 PHE A CA 1
ATOM 680 C C . PHE A 1 88 ? 4.459 2.068 1.221 1.00 97.38 88 PHE A C 1
ATOM 682 O O . PHE A 1 88 ? 4.676 1.080 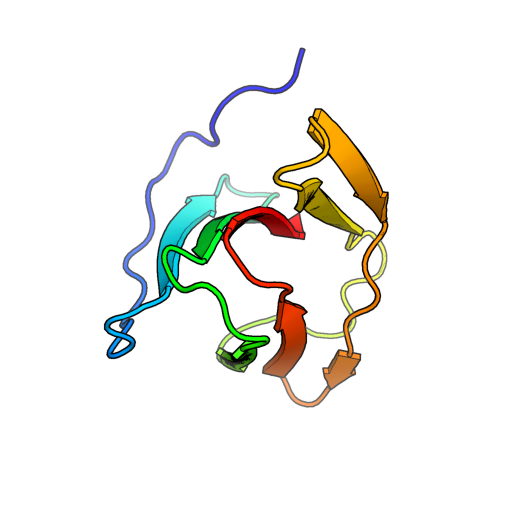1.919 1.00 97.38 88 PHE A O 1
ATOM 689 N N . ALA A 1 89 ? 3.783 3.130 1.642 1.00 96.94 89 ALA A N 1
ATOM 690 C CA . ALA A 1 89 ? 3.075 3.200 2.904 1.00 96.94 89 ALA A CA 1
ATOM 691 C C . ALA A 1 89 ? 1.634 3.674 2.683 1.00 96.94 89 ALA A C 1
ATOM 693 O O . ALA A 1 89 ? 1.405 4.632 1.943 1.00 96.94 89 ALA A O 1
ATOM 694 N N . LEU A 1 90 ? 0.686 3.010 3.344 1.00 96.00 90 LEU A N 1
ATOM 695 C CA . LEU A 1 90 ? -0.709 3.435 3.465 1.00 96.00 90 LEU A CA 1
ATOM 696 C C . LEU A 1 90 ? -1.018 3.628 4.952 1.00 96.00 90 LEU A C 1
ATOM 698 O O . LEU A 1 90 ? -0.821 2.696 5.727 1.00 96.00 90 LEU A O 1
ATOM 702 N N . SER A 1 91 ? -1.494 4.800 5.359 1.00 91.81 91 SER A N 1
ATOM 703 C CA . SER A 1 91 ? -1.853 5.131 6.754 1.00 91.81 91 SER A CA 1
ATOM 704 C C . SER A 1 91 ? -3.185 5.841 6.830 1.00 91.81 91 SER A C 1
ATOM 706 O O . SER A 1 91 ? -3.396 6.638 5.893 1.00 91.81 91 SER A O 1
#

Nearest PDB structures (foldseek):
  5cxp-assembly1_A-2  TM=7.996E-01  e=1.713E-03  Clostridium acetobutylicum ATCC 824
  4fmv-assembly1_A  TM=7.620E-01  e=1.807E-03  Ruminiclostridium papyrosolvens DSM 2782
  4qaw-assembly7_G  TM=7.343E-01  e=4.752E-03  Paenibacillus barcinonensis
  3kl5-assembly3_C  TM=7.707E-01  e=1.318E-02  Bacillus subtilis
  5xfm-assembly2_B  TM=6.102E-01  e=1.184E-02  Bacteroides thetaiotaomicron